Protein AF-A0A952Z2A1-F1 (afdb_monomer_lite)

Structure (mmCIF, N/CA/C/O backbone):
data_AF-A0A952Z2A1-F1
#
_entry.id   AF-A0A952Z2A1-F1
#
loop_
_atom_site.group_PDB
_atom_site.id
_atom_site.type_symbol
_atom_site.label_atom_id
_atom_site.label_alt_id
_atom_site.label_comp_id
_atom_site.label_asym_id
_atom_site.label_entity_id
_atom_site.label_seq_id
_atom_site.pdbx_PDB_ins_code
_atom_site.Cartn_x
_atom_site.Cartn_y
_atom_site.Cartn_z
_atom_site.occupancy
_atom_site.B_iso_or_equiv
_atom_site.auth_seq_id
_atom_site.auth_comp_id
_atom_site.auth_asym_id
_atom_site.auth_atom_id
_atom_site.pdbx_PDB_model_num
ATOM 1 N N . MET A 1 1 ? -14.148 24.670 11.812 1.00 39.94 1 MET A N 1
ATOM 2 C CA . MET A 1 1 ? -13.943 23.566 12.780 1.00 39.94 1 MET A CA 1
ATOM 3 C C . MET A 1 1 ? -13.967 22.251 12.004 1.00 39.94 1 MET A C 1
ATOM 5 O O . MET A 1 1 ? -14.969 21.988 11.351 1.00 39.94 1 MET A O 1
ATOM 9 N N . LYS A 1 2 ? -12.871 21.473 11.971 1.00 49.84 2 LYS A N 1
ATOM 10 C CA . LYS A 1 2 ? -12.857 20.147 11.315 1.00 49.84 2 LYS A CA 1
ATOM 11 C C . LYS A 1 2 ? -13.699 19.192 12.167 1.00 49.84 2 LYS A C 1
ATOM 13 O O . LYS A 1 2 ? -13.341 18.939 13.311 1.00 49.84 2 LYS A O 1
ATOM 18 N N . LYS A 1 3 ? -14.823 18.701 11.638 1.00 55.50 3 LYS A N 1
ATOM 19 C CA . LYS A 1 3 ? -15.612 17.650 12.296 1.00 55.50 3 LYS A CA 1
ATOM 20 C C . LYS A 1 3 ? -14.752 16.383 12.346 1.00 55.50 3 LYS A C 1
ATOM 22 O O . LYS A 1 3 ? -14.349 15.887 11.294 1.00 55.50 3 LYS A O 1
ATOM 27 N N . VAL A 1 4 ? -14.444 15.903 13.549 1.00 62.41 4 VAL A N 1
ATOM 28 C CA . VAL A 1 4 ? -13.836 14.581 13.749 1.00 62.41 4 VAL A CA 1
ATOM 29 C C . VAL A 1 4 ? -14.835 13.553 13.217 1.00 62.41 4 VAL A C 1
ATOM 31 O O . VAL A 1 4 ? -16.018 13.623 13.547 1.00 62.41 4 VAL A O 1
ATOM 34 N N . ARG A 1 5 ? -14.392 12.676 12.312 1.00 65.56 5 ARG A N 1
ATOM 35 C CA . ARG A 1 5 ? -15.227 11.593 11.778 1.00 65.56 5 ARG A CA 1
ATOM 36 C C . ARG A 1 5 ? -15.194 10.445 12.781 1.00 65.56 5 ARG A C 1
ATOM 38 O O . ARG A 1 5 ? -14.104 10.047 13.181 1.00 65.56 5 ARG A O 1
ATOM 45 N N . GLU A 1 6 ? -16.352 9.923 13.164 1.00 79.62 6 GLU A N 1
ATOM 46 C CA . GLU A 1 6 ? -16.424 8.655 13.894 1.00 79.62 6 GLU A CA 1
ATOM 47 C C . GLU A 1 6 ? -15.947 7.537 12.956 1.00 79.62 6 GLU A C 1
ATOM 49 O O . GLU A 1 6 ? -16.480 7.358 11.860 1.00 79.62 6 GLU A O 1
ATOM 54 N N . THR A 1 7 ? -14.868 6.851 13.336 1.00 86.44 7 THR A N 1
ATOM 55 C CA . THR A 1 7 ? -14.209 5.818 12.517 1.00 86.44 7 THR A CA 1
ATOM 56 C C . THR A 1 7 ? -14.767 4.417 12.765 1.00 86.44 7 THR A C 1
ATOM 58 O O . THR A 1 7 ? -14.430 3.487 12.034 1.00 86.44 7 THR A O 1
ATOM 61 N N . GLY A 1 8 ? -15.622 4.266 13.772 1.00 91.69 8 GLY A N 1
ATOM 62 C CA . GLY A 1 8 ? -16.192 3.006 14.223 1.00 91.69 8 GLY A CA 1
ATOM 63 C C . GLY A 1 8 ? -16.664 3.095 15.670 1.00 91.69 8 GLY A C 1
ATOM 64 O O . GLY A 1 8 ? -16.580 4.155 16.292 1.00 91.69 8 GLY A O 1
ATOM 65 N N . GLU A 1 9 ? -17.126 1.970 16.200 1.00 93.94 9 GLU A N 1
ATOM 66 C CA . GLU A 1 9 ? -17.656 1.839 17.558 1.00 93.94 9 GLU A CA 1
ATOM 67 C C . GLU A 1 9 ? -16.961 0.695 18.303 1.00 93.94 9 GLU A C 1
ATOM 69 O O . GLU A 1 9 ? -16.542 -0.293 17.703 1.00 93.94 9 GLU A O 1
ATOM 74 N N . LEU A 1 10 ? -16.840 0.816 19.626 1.00 94.88 10 LEU A N 1
ATOM 75 C CA . LEU A 1 10 ? -16.402 -0.287 20.480 1.00 94.88 10 LEU A CA 1
ATOM 76 C C . LEU A 1 10 ? -17.627 -1.078 20.941 1.00 94.88 10 LEU A C 1
ATOM 78 O O . LEU A 1 10 ? -18.475 -0.551 21.659 1.00 94.88 10 LEU A O 1
ATOM 82 N N . VAL A 1 11 ? -17.698 -2.349 20.560 1.00 94.81 11 VAL A N 1
ATOM 83 C CA . VAL A 1 11 ? -18.773 -3.268 20.940 1.00 94.81 11 VAL A CA 1
ATOM 84 C C . VAL A 1 11 ? -18.262 -4.206 22.027 1.00 94.81 11 VAL A C 1
ATOM 86 O O . VAL A 1 11 ? -17.181 -4.781 21.905 1.00 94.81 11 VAL A O 1
ATOM 89 N N . SER A 1 12 ? -19.028 -4.366 23.107 1.00 95.00 12 SER A N 1
ATOM 90 C CA . SER A 1 12 ? -18.700 -5.352 24.138 1.00 95.00 12 SER A CA 1
ATOM 91 C C . SER A 1 12 ? -19.038 -6.755 23.642 1.00 95.00 12 SER A C 1
ATOM 93 O O . SER A 1 12 ? -20.179 -7.037 23.277 1.00 95.00 12 SER A 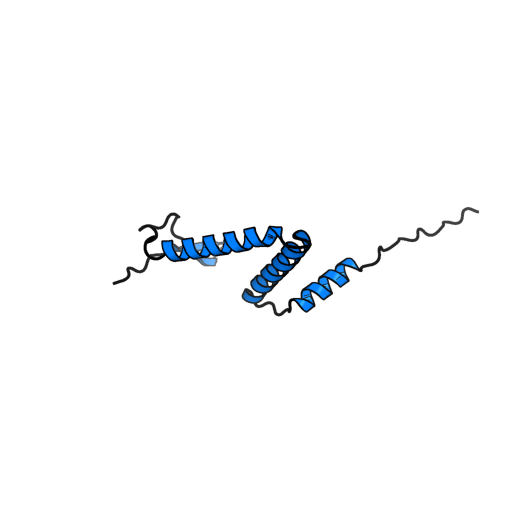O 1
ATOM 95 N N . CYS A 1 13 ? -18.037 -7.627 23.639 1.00 93.69 13 CYS A N 1
ATOM 96 C CA . CYS A 1 13 ? -18.142 -9.021 23.232 1.00 93.69 13 CYS A CA 1
ATOM 97 C C . CYS A 1 13 ? -17.736 -9.935 24.391 1.00 93.69 13 CYS A C 1
ATOM 99 O O . CYS A 1 13 ? -17.025 -9.515 25.308 1.00 93.69 13 CYS A O 1
ATOM 101 N N . SER A 1 14 ? -18.183 -11.189 24.347 1.00 93.94 14 SER A N 1
ATOM 102 C CA . SER A 1 14 ? -17.786 -12.201 25.324 1.00 93.94 14 SER A CA 1
ATOM 103 C C . SER A 1 14 ? -17.548 -13.558 24.676 1.00 93.94 14 SER A C 1
ATOM 105 O O . SER A 1 14 ? -18.383 -14.003 23.887 1.00 93.94 14 SER A O 1
ATOM 107 N N . VAL A 1 15 ? -16.458 -14.230 25.049 1.00 92.50 15 VAL A N 1
ATOM 108 C CA . VAL A 1 15 ? -16.160 -15.623 24.673 1.00 92.50 15 VAL A CA 1
ATOM 109 C C . VAL A 1 15 ? -15.850 -16.393 25.951 1.00 92.50 15 VAL A C 1
ATOM 111 O O . VAL A 1 15 ? -15.002 -15.955 26.719 1.00 92.50 15 VAL A O 1
ATOM 114 N N . THR A 1 16 ? -16.563 -17.504 26.187 1.00 83.50 16 THR A N 1
ATOM 115 C CA . THR A 1 16 ? -16.346 -18.416 27.335 1.00 83.50 16 THR A CA 1
ATOM 116 C C . THR A 1 16 ? -16.072 -17.676 28.656 1.00 83.50 16 THR A C 1
ATOM 118 O O . THR A 1 16 ? -15.058 -17.910 29.299 1.00 83.50 16 THR A O 1
ATOM 121 N N . ASP A 1 17 ? -16.960 -16.740 29.010 1.00 87.31 17 ASP A N 1
ATOM 122 C CA . ASP A 1 17 ? -16.939 -15.892 30.219 1.00 87.31 17 ASP A CA 1
ATOM 123 C C . ASP A 1 17 ? -15.912 -14.739 30.290 1.00 87.31 17 ASP A C 1
ATOM 125 O O . ASP A 1 17 ? -15.974 -13.929 31.220 1.00 87.31 17 ASP A O 1
ATOM 129 N N . GLU A 1 18 ? -15.057 -14.542 29.283 1.00 91.56 18 GLU A N 1
ATOM 130 C CA . GLU A 1 18 ? -14.185 -13.360 29.191 1.00 91.56 18 GLU A CA 1
ATOM 131 C C . GLU A 1 18 ? -14.852 -12.227 28.401 1.00 91.56 18 GLU A C 1
ATOM 133 O O . GLU A 1 18 ? -15.289 -12.424 27.267 1.00 91.56 18 GLU A O 1
ATOM 138 N N . LYS A 1 19 ? -14.919 -11.017 28.980 1.00 93.69 19 LYS A N 1
ATOM 139 C CA . LYS A 1 19 ? -15.443 -9.813 28.311 1.00 93.69 19 LYS A CA 1
ATOM 140 C C . LYS A 1 19 ? -14.314 -8.992 27.700 1.00 93.69 19 LYS A C 1
ATOM 142 O O . LYS A 1 19 ? -13.356 -8.650 28.388 1.00 93.69 19 LYS A O 1
ATOM 147 N N . TYR A 1 20 ? -14.483 -8.584 26.448 1.00 94.00 20 TYR A N 1
ATOM 148 C CA . TYR A 1 20 ? -13.563 -7.686 25.750 1.00 94.00 20 TYR A CA 1
ATOM 149 C C . TYR A 1 20 ? -14.324 -6.630 24.940 1.00 94.00 20 TYR A C 1
ATOM 151 O O . TYR A 1 20 ? -15.541 -6.715 24.754 1.00 94.00 20 TYR A O 1
ATOM 159 N N . LEU A 1 21 ? -13.609 -5.602 24.483 1.00 95.81 21 LEU A N 1
ATOM 160 C CA . LEU A 1 21 ? -14.131 -4.582 23.575 1.00 95.81 21 LEU A CA 1
ATOM 161 C C . LEU A 1 21 ? -13.560 -4.828 22.180 1.00 95.81 21 LEU A C 1
ATOM 163 O O . LEU A 1 21 ? -12.345 -4.812 21.996 1.00 95.81 21 LEU A O 1
ATOM 167 N N . ALA A 1 22 ? -14.433 -5.048 21.203 1.00 95.25 22 ALA A N 1
ATOM 168 C CA . ALA A 1 22 ? -14.067 -5.155 19.799 1.00 95.25 22 ALA A CA 1
ATOM 169 C C . ALA A 1 22 ? -14.302 -3.813 19.104 1.00 95.25 22 ALA A C 1
ATOM 171 O O . ALA A 1 22 ? -15.385 -3.243 19.216 1.00 95.25 22 ALA A O 1
ATOM 172 N N . PHE A 1 23 ? -13.315 -3.311 18.363 1.00 94.75 23 PHE A N 1
ATOM 173 C CA . PHE A 1 23 ? -13.520 -2.158 17.490 1.00 94.75 23 PHE A CA 1
ATOM 174 C C . PHE A 1 23 ? -14.180 -2.603 16.183 1.00 94.75 23 PHE A C 1
ATOM 176 O O . PHE A 1 23 ? -13.613 -3.397 15.433 1.00 94.75 23 PHE A O 1
ATOM 183 N N . VAL A 1 24 ? -15.369 -2.075 15.910 1.00 94.94 24 VAL A N 1
ATOM 184 C CA . VAL A 1 24 ? -16.123 -2.300 14.678 1.00 94.94 24 VAL A CA 1
ATOM 185 C C . VAL A 1 24 ? -16.019 -1.038 13.821 1.00 94.94 24 VAL A C 1
ATOM 187 O O . VAL A 1 24 ? -16.598 -0.012 14.186 1.00 94.94 24 VAL A O 1
ATOM 190 N N . PRO A 1 25 ? -15.281 -1.064 12.697 1.00 94.44 25 PRO A N 1
ATOM 191 C CA . PRO A 1 25 ? -15.127 0.109 11.848 1.00 94.44 25 PRO A CA 1
ATOM 192 C C . PRO A 1 25 ? -16.456 0.503 11.194 1.00 94.44 25 PRO A C 1
ATOM 194 O O . PRO A 1 25 ? -17.289 -0.346 10.869 1.00 94.44 25 PRO A O 1
ATOM 197 N N . ALA A 1 26 ? -16.636 1.801 10.951 1.00 93.00 26 ALA A N 1
ATOM 198 C CA . ALA A 1 26 ? -17.784 2.296 10.202 1.00 93.00 26 ALA A CA 1
ATOM 199 C C . ALA A 1 26 ? -17.791 1.727 8.770 1.00 93.00 26 ALA A C 1
ATOM 201 O O . ALA A 1 26 ? -16.745 1.599 8.128 1.00 93.00 26 ALA A O 1
ATOM 202 N N . ALA A 1 27 ? -18.981 1.410 8.254 1.00 91.00 27 ALA A N 1
ATOM 203 C CA . ALA A 1 27 ? -19.128 0.842 6.918 1.00 91.00 27 ALA A CA 1
ATOM 204 C C . ALA A 1 27 ? -18.602 1.791 5.828 1.00 91.00 27 ALA A C 1
ATOM 206 O O . ALA A 1 27 ? -18.814 3.006 5.872 1.00 91.00 27 ALA A O 1
ATOM 207 N N . LEU A 1 28 ? -17.956 1.215 4.812 1.00 91.69 28 LEU A N 1
ATOM 208 C CA . LEU A 1 28 ? -17.565 1.940 3.608 1.00 91.69 28 LEU A CA 1
ATOM 209 C C . LEU A 1 28 ? -18.741 1.993 2.613 1.00 91.69 28 LEU A C 1
ATOM 211 O O . LEU A 1 28 ? -19.462 1.004 2.476 1.00 91.69 28 LEU A O 1
ATOM 215 N N . PRO A 1 29 ? -18.931 3.112 1.886 1.00 90.00 29 PRO A N 1
ATOM 216 C CA . PRO A 1 29 ? -18.112 4.328 1.891 1.00 90.00 29 PRO A CA 1
ATOM 217 C C . PRO A 1 29 ? -18.390 5.249 3.098 1.00 90.00 29 PRO A C 1
ATOM 219 O O . PRO A 1 29 ? -19.513 5.282 3.607 1.00 90.00 29 PRO A O 1
ATOM 222 N N . PRO A 1 30 ? -17.396 6.052 3.530 1.00 88.62 30 PRO A N 1
ATOM 223 C CA . PRO A 1 30 ? -17.543 6.928 4.687 1.00 88.62 30 PRO A CA 1
ATOM 224 C C . PRO A 1 30 ? -18.601 8.009 4.444 1.00 88.62 30 PRO A C 1
ATOM 226 O O . PRO A 1 30 ? -18.707 8.567 3.347 1.00 88.62 30 PRO A O 1
ATOM 229 N N . LYS A 1 31 ? -19.347 8.350 5.499 1.00 86.81 31 LYS A N 1
ATOM 230 C CA . LYS A 1 31 ? -20.314 9.455 5.520 1.00 86.81 31 LYS A CA 1
ATOM 231 C C . LYS A 1 31 ? -19.863 10.510 6.542 1.00 86.81 31 LYS A C 1
ATOM 233 O O . LYS A 1 31 ? -19.699 10.168 7.708 1.00 86.81 31 LYS A O 1
ATOM 238 N N . PRO A 1 32 ? -19.683 11.786 6.157 1.00 86.31 32 PRO A N 1
ATOM 239 C CA . PRO A 1 32 ? -19.738 12.317 4.793 1.00 86.31 32 PRO A CA 1
ATOM 240 C C . PRO A 1 32 ? -18.608 11.763 3.909 1.00 86.31 32 PRO A C 1
ATOM 242 O O . PRO A 1 32 ? -17.577 11.306 4.411 1.00 86.31 32 PRO A O 1
ATOM 245 N N . SER A 1 33 ? -18.801 11.836 2.591 1.00 87.69 33 SER A N 1
ATOM 246 C CA . SER A 1 33 ? -17.833 11.363 1.596 1.00 87.69 33 SER A CA 1
ATOM 247 C C . SER A 1 33 ? -16.458 12.018 1.763 1.00 87.69 33 SER A C 1
ATOM 249 O O . SER A 1 33 ? -16.295 13.040 2.437 1.00 87.69 33 SER A O 1
ATOM 251 N N . LEU A 1 34 ? -15.428 11.407 1.179 1.00 86.38 34 LEU A N 1
ATOM 252 C CA . LEU A 1 34 ? -14.090 11.999 1.142 1.00 86.38 34 LEU A CA 1
ATOM 253 C C . LEU A 1 34 ? -14.126 13.350 0.411 1.00 86.38 34 LEU A C 1
ATOM 255 O O . LEU A 1 34 ? -14.825 13.504 -0.590 1.00 86.38 34 LEU A O 1
ATOM 259 N N . ASP A 1 35 ? -13.381 14.325 0.932 1.00 86.75 35 ASP A N 1
ATOM 260 C CA . ASP A 1 35 ? -13.183 15.609 0.261 1.00 86.75 35 ASP A CA 1
ATOM 261 C C . ASP A 1 35 ? -12.117 15.443 -0.829 1.00 86.75 35 ASP A C 1
ATOM 263 O O . ASP A 1 35 ? -10.917 15.360 -0.554 1.00 86.75 35 ASP A O 1
ATOM 267 N N . MET A 1 36 ? -12.576 15.372 -2.078 1.00 88.81 36 MET A N 1
ATOM 268 C CA . MET A 1 36 ? -11.707 15.200 -3.240 1.00 88.81 36 MET A CA 1
ATOM 269 C C . MET A 1 36 ? -10.975 16.484 -3.645 1.00 88.81 36 MET A C 1
ATOM 271 O O . MET A 1 36 ? -10.069 16.402 -4.470 1.00 88.81 36 MET A O 1
ATOM 275 N N . GLY A 1 37 ? -11.300 17.651 -3.074 1.00 88.50 37 GLY A N 1
ATOM 276 C CA . GLY A 1 37 ? -10.629 18.909 -3.416 1.00 88.50 37 GLY A CA 1
ATOM 277 C C . GLY A 1 37 ? -9.142 18.888 -3.057 1.00 88.50 37 GLY A C 1
ATOM 278 O O . GLY A 1 37 ? -8.288 19.140 -3.904 1.00 88.50 37 GLY A O 1
ATOM 279 N N . GLN A 1 38 ? -8.814 18.522 -1.814 1.00 80.81 38 GLN A N 1
ATOM 280 C CA . GLN A 1 38 ? -7.416 18.380 -1.378 1.00 80.81 38 GLN A CA 1
ATOM 281 C C . GLN A 1 38 ? -6.790 17.063 -1.856 1.00 80.81 38 GLN A C 1
ATOM 283 O O . GLN A 1 38 ? -5.621 17.035 -2.244 1.00 80.81 38 GLN A O 1
ATOM 288 N N . LEU A 1 39 ? -7.563 15.973 -1.854 1.00 90.69 39 LEU A N 1
ATOM 289 C CA . LEU A 1 39 ? -7.060 14.645 -2.208 1.00 90.69 39 LEU A CA 1
ATOM 290 C C . LEU A 1 39 ? -6.779 14.498 -3.711 1.00 90.69 39 LEU A C 1
ATOM 292 O O . LEU A 1 39 ? -5.882 13.750 -4.087 1.00 90.69 39 LEU A O 1
ATOM 296 N N . GLY A 1 40 ? -7.494 15.231 -4.567 1.00 94.00 40 GLY A N 1
ATOM 297 C CA . GLY A 1 40 ? -7.374 15.132 -6.022 1.00 94.00 40 GLY A CA 1
ATOM 298 C C . GLY A 1 40 ? -5.969 15.442 -6.540 1.00 94.00 40 GLY A C 1
ATOM 299 O O . GLY A 1 40 ? -5.435 14.679 -7.340 1.00 94.00 40 GLY A O 1
ATOM 300 N N . ASN A 1 41 ? -5.325 16.500 -6.034 1.00 93.06 41 ASN A N 1
ATOM 301 C CA . ASN A 1 41 ? -3.960 16.858 -6.443 1.00 93.06 41 ASN A CA 1
ATOM 302 C C . ASN A 1 41 ? -2.922 15.822 -5.987 1.00 93.06 41 ASN A C 1
ATOM 304 O O . ASN A 1 41 ? -1.992 15.500 -6.732 1.00 93.06 41 ASN A O 1
ATOM 308 N N . LEU A 1 42 ? -3.087 15.279 -4.776 1.00 94.94 42 LEU A N 1
ATOM 309 C CA . LEU A 1 42 ? -2.230 14.209 -4.260 1.00 94.94 42 LEU A CA 1
ATOM 310 C C . LEU A 1 42 ? -2.404 12.930 -5.083 1.00 94.94 42 LEU A C 1
ATOM 312 O O . LEU A 1 42 ? -1.411 12.316 -5.469 1.00 94.94 42 LEU A O 1
ATOM 316 N N . LEU A 1 43 ? -3.649 12.578 -5.414 1.00 95.88 43 LEU A N 1
ATOM 317 C CA . LEU A 1 43 ? -3.970 11.433 -6.259 1.00 95.88 43 LEU A CA 1
ATOM 318 C C . LEU A 1 43 ? -3.356 11.590 -7.652 1.00 95.88 43 LEU A C 1
ATOM 320 O O . LEU A 1 43 ? -2.653 10.693 -8.102 1.00 95.88 43 LEU A O 1
ATOM 324 N N . ALA A 1 44 ? -3.539 12.742 -8.300 1.00 95.81 44 ALA A N 1
ATOM 325 C CA . ALA A 1 44 ? -2.952 13.017 -9.609 1.00 95.81 44 ALA A CA 1
ATOM 326 C C . ALA A 1 44 ? -1.417 12.914 -9.585 1.00 95.81 44 ALA A C 1
ATOM 328 O O . ALA A 1 44 ? -0.816 12.315 -10.478 1.00 95.81 44 ALA A O 1
ATOM 329 N N . SER A 1 45 ? -0.781 13.442 -8.535 1.00 96.25 45 SER 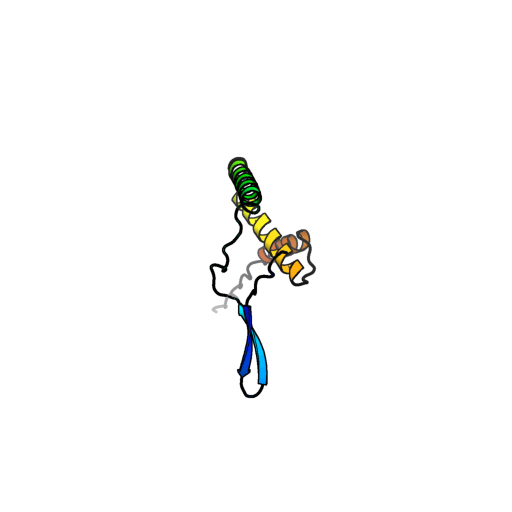A N 1
ATOM 330 C CA . SER A 1 45 ? 0.675 13.370 -8.359 1.00 96.25 45 SER A CA 1
ATOM 331 C C . SER A 1 45 ? 1.162 11.929 -8.173 1.00 96.25 45 SER A C 1
ATOM 333 O O . SER A 1 45 ? 2.153 11.532 -8.790 1.00 96.25 45 SER A O 1
ATOM 335 N N . ALA A 1 46 ? 0.453 11.135 -7.365 1.00 97.44 46 ALA A N 1
ATOM 336 C CA . ALA A 1 46 ? 0.751 9.721 -7.154 1.00 97.44 46 ALA A CA 1
ATOM 337 C C . ALA A 1 46 ? 0.563 8.905 -8.442 1.00 97.44 46 ALA A C 1
ATOM 339 O O . ALA A 1 46 ? 1.462 8.162 -8.834 1.00 97.44 46 ALA A O 1
ATOM 340 N N . SER A 1 47 ? -0.547 9.103 -9.158 1.00 97.69 47 SER A N 1
ATOM 341 C CA . SER A 1 47 ? -0.807 8.454 -10.447 1.00 97.69 47 SER A CA 1
ATOM 342 C C . SER A 1 47 ? 0.262 8.795 -11.488 1.00 97.69 47 SER A C 1
ATOM 344 O O . SER A 1 47 ? 0.742 7.904 -12.184 1.00 97.69 47 SER A O 1
ATOM 346 N 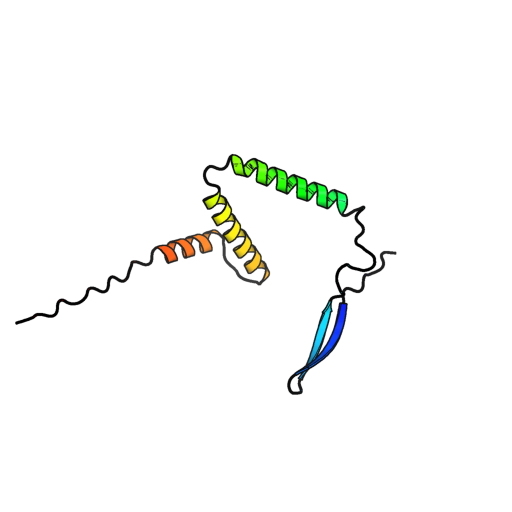N . ALA A 1 48 ? 0.701 10.056 -11.562 1.00 97.62 48 ALA A N 1
ATOM 347 C CA . ALA A 1 48 ? 1.781 10.457 -12.460 1.00 97.62 48 ALA A CA 1
ATOM 348 C C . ALA A 1 48 ? 3.127 9.810 -12.088 1.00 97.62 48 ALA A C 1
ATOM 350 O O . ALA A 1 48 ? 3.910 9.467 -12.973 1.00 97.62 48 ALA A O 1
ATOM 351 N N . ALA A 1 49 ? 3.418 9.637 -10.795 1.00 97.12 49 ALA A N 1
ATOM 352 C CA . ALA A 1 49 ? 4.621 8.938 -10.345 1.00 97.12 49 ALA A CA 1
ATOM 353 C C . ALA A 1 49 ? 4.595 7.447 -10.712 1.00 97.12 49 ALA A C 1
ATOM 355 O O . ALA A 1 49 ? 5.599 6.937 -11.208 1.00 97.12 49 ALA A O 1
ATOM 356 N N . LEU A 1 50 ? 3.445 6.784 -10.550 1.00 95.44 50 LEU A N 1
ATOM 357 C CA . LEU A 1 50 ? 3.253 5.397 -10.983 1.00 95.44 50 LEU A CA 1
ATOM 358 C C . LEU A 1 50 ? 3.408 5.252 -12.502 1.00 95.44 50 LEU A C 1
ATOM 360 O O . LEU A 1 50 ? 4.124 4.366 -12.952 1.00 95.44 50 LEU A O 1
ATOM 364 N N . GLY A 1 51 ? 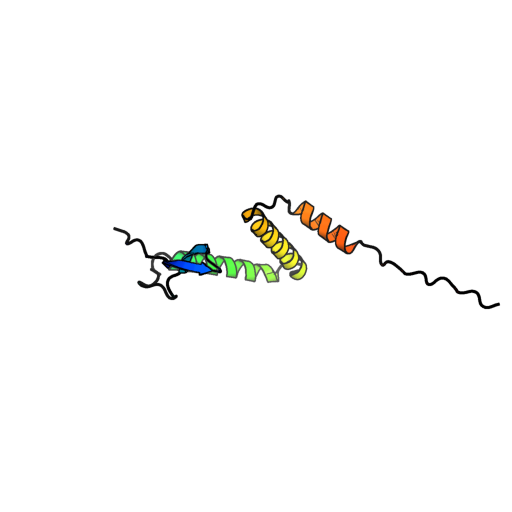2.828 6.164 -13.288 1.00 95.75 51 GLY A N 1
ATOM 365 C CA . GLY A 1 51 ? 2.993 6.160 -14.745 1.00 95.75 51 GLY A CA 1
ATOM 366 C C . GLY A 1 51 ? 4.447 6.354 -15.189 1.00 95.75 51 GLY A C 1
ATOM 367 O O . GLY A 1 51 ? 4.892 5.719 -16.140 1.00 95.75 51 GLY A O 1
ATOM 368 N N . ARG A 1 52 ? 5.229 7.184 -14.481 1.00 94.88 52 ARG A N 1
ATOM 369 C CA . ARG A 1 52 ? 6.675 7.306 -14.743 1.00 94.88 52 ARG A CA 1
ATOM 370 C C . ARG A 1 52 ? 7.433 6.019 -14.423 1.00 94.88 52 ARG A C 1
ATOM 372 O O . ARG A 1 52 ? 8.334 5.668 -15.176 1.00 94.88 52 ARG A O 1
ATOM 379 N N . LEU A 1 53 ? 7.092 5.337 -13.329 1.00 91.38 53 LEU A N 1
ATOM 380 C CA . LEU A 1 53 ? 7.703 4.053 -12.976 1.00 91.38 53 LEU A CA 1
ATOM 381 C C . LEU A 1 53 ? 7.418 2.993 -14.047 1.00 91.38 53 LEU A C 1
ATOM 383 O O . LEU A 1 53 ? 8.346 2.327 -14.496 1.00 91.38 53 LEU A O 1
ATOM 387 N N . ASP A 1 54 ? 6.164 2.892 -14.489 1.00 90.44 54 ASP A N 1
ATOM 388 C CA . ASP A 1 54 ? 5.748 1.976 -15.556 1.00 90.44 54 ASP A CA 1
ATOM 389 C C . ASP A 1 54 ? 6.468 2.284 -16.880 1.00 90.44 54 ASP A C 1
ATOM 391 O O . ASP A 1 54 ? 7.044 1.400 -17.510 1.00 90.44 54 ASP A O 1
ATOM 395 N N . GLY A 1 55 ? 6.571 3.567 -17.242 1.00 91.81 55 GLY A N 1
ATOM 396 C CA . GLY A 1 55 ? 7.328 3.995 -18.420 1.00 91.81 55 GLY A CA 1
ATOM 397 C C . GLY A 1 55 ? 8.823 3.652 -18.358 1.00 91.81 55 GLY A C 1
ATOM 398 O O . GLY A 1 55 ? 9.421 3.344 -19.387 1.00 91.81 55 GLY A O 1
ATOM 399 N N . LEU A 1 56 ? 9.435 3.669 -17.168 1.00 88.62 56 LEU A N 1
ATOM 400 C CA . LEU A 1 56 ? 10.836 3.273 -16.980 1.00 88.62 56 LEU A CA 1
ATOM 401 C C . LEU A 1 56 ? 11.036 1.754 -17.015 1.00 88.62 56 LEU A C 1
ATOM 403 O O . LEU A 1 56 ? 12.118 1.301 -17.391 1.00 88.62 56 LEU A O 1
ATOM 407 N N . ALA A 1 57 ? 10.014 0.968 -16.664 1.00 86.00 57 ALA A N 1
ATOM 408 C CA . ALA A 1 57 ? 10.104 -0.488 -16.617 1.00 86.00 57 ALA A CA 1
ATOM 409 C C . ALA A 1 57 ? 10.469 -1.102 -17.981 1.00 86.00 57 ALA A C 1
ATOM 411 O O . ALA A 1 57 ? 11.195 -2.093 -18.029 1.00 86.00 57 ALA A O 1
ATOM 412 N N . GLY A 1 58 ? 10.058 -0.469 -19.088 1.00 85.69 58 GLY A N 1
ATOM 413 C CA . GLY A 1 58 ? 10.414 -0.886 -20.450 1.00 85.69 58 GLY A CA 1
ATOM 414 C C . GLY A 1 58 ? 11.894 -0.719 -20.823 1.00 85.69 58 GLY A C 1
ATOM 415 O O . GLY A 1 58 ? 12.334 -1.292 -21.816 1.00 85.69 58 GLY A O 1
ATOM 416 N N . PHE A 1 59 ? 12.673 0.037 -20.042 1.00 88.50 59 PHE A N 1
ATOM 417 C CA . PHE A 1 59 ? 14.114 0.233 -20.258 1.00 88.50 59 PHE A CA 1
ATOM 418 C C . PHE A 1 59 ? 14.982 -0.645 -19.347 1.00 88.50 59 PHE A C 1
ATOM 420 O O . PHE A 1 59 ? 16.211 -0.572 -19.412 1.00 88.50 59 PHE A O 1
ATOM 427 N N . LEU A 1 60 ? 14.368 -1.445 -18.470 1.00 88.62 60 LEU A N 1
ATOM 428 C CA . LEU A 1 60 ? 15.106 -2.288 -17.540 1.00 88.62 60 LEU A CA 1
ATOM 429 C C . LEU A 1 60 ? 15.693 -3.514 -18.258 1.00 88.62 60 LEU A C 1
ATOM 431 O O . LEU A 1 60 ? 14.988 -4.158 -19.032 1.00 88.62 60 LEU A O 1
ATOM 435 N N . PRO A 1 61 ? 16.953 -3.889 -17.966 1.00 90.06 61 PRO A N 1
ATOM 436 C CA . PRO A 1 61 ? 17.580 -5.073 -18.557 1.00 90.06 61 PRO A CA 1
ATOM 437 C C . PRO A 1 61 ? 16.866 -6.386 -18.210 1.00 90.06 61 PRO A C 1
ATOM 439 O O . PRO A 1 61 ? 16.777 -7.279 -19.046 1.00 90.06 61 PRO A O 1
ATOM 442 N N . ASP A 1 62 ? 16.368 -6.497 -16.975 1.00 92.50 62 ASP A N 1
ATOM 443 C CA . ASP A 1 62 ? 15.592 -7.637 -16.489 1.00 92.50 62 ASP A CA 1
ATOM 444 C C . ASP A 1 62 ? 14.530 -7.145 -15.495 1.00 92.50 62 ASP A C 1
ATOM 446 O O . ASP A 1 62 ? 14.814 -6.805 -14.340 1.00 92.50 62 ASP A O 1
ATOM 450 N N . ILE A 1 63 ? 13.284 -7.091 -15.963 1.00 91.06 63 ILE A N 1
ATOM 451 C CA . ILE A 1 63 ? 12.138 -6.689 -15.145 1.00 91.06 63 ILE A CA 1
ATOM 452 C C . ILE A 1 63 ? 11.813 -7.718 -14.053 1.00 91.06 63 ILE A C 1
ATOM 454 O O . ILE A 1 63 ? 11.351 -7.343 -12.975 1.00 91.06 63 ILE A O 1
ATOM 458 N N . GLY A 1 64 ? 12.082 -9.003 -14.300 1.00 91.12 64 GLY A N 1
ATOM 459 C CA . GLY A 1 64 ? 11.840 -10.081 -13.348 1.00 91.12 64 GLY A CA 1
ATOM 460 C C . GLY A 1 64 ? 12.743 -9.949 -12.129 1.00 91.12 64 GLY A C 1
ATOM 461 O O . GLY A 1 64 ? 12.253 -9.978 -10.999 1.00 91.12 64 GLY A O 1
ATOM 462 N N . LEU A 1 65 ? 14.038 -9.704 -12.348 1.00 90.50 65 LEU A N 1
ATOM 463 C CA . LEU A 1 65 ? 14.987 -9.434 -11.266 1.00 90.50 65 LEU A CA 1
ATOM 464 C C . LEU A 1 65 ? 14.630 -8.148 -10.504 1.00 90.50 65 LEU A C 1
ATOM 466 O O . LEU A 1 65 ? 14.685 -8.124 -9.273 1.00 90.50 65 LEU A O 1
ATOM 470 N N . PHE A 1 66 ? 14.219 -7.091 -11.211 1.00 90.44 66 PHE A N 1
ATOM 471 C CA . PHE A 1 66 ? 13.793 -5.839 -10.580 1.00 90.44 66 PHE A CA 1
ATOM 472 C C . PHE A 1 66 ? 12.590 -6.044 -9.644 1.00 90.44 66 PHE A C 1
ATOM 474 O O . PHE A 1 66 ? 12.643 -5.655 -8.475 1.00 90.44 66 PHE A O 1
ATOM 481 N N . ILE A 1 67 ? 11.533 -6.710 -10.124 1.00 91.88 67 ILE A N 1
ATOM 482 C CA . ILE A 1 67 ? 10.349 -7.035 -9.313 1.00 91.88 67 ILE A CA 1
ATOM 483 C C . ILE A 1 67 ? 10.743 -7.937 -8.143 1.00 91.88 67 ILE A C 1
ATOM 485 O O . ILE A 1 67 ? 10.354 -7.664 -7.007 1.00 91.88 67 ILE A O 1
ATOM 489 N N . TYR A 1 68 ? 11.543 -8.977 -8.398 1.00 92.00 68 TYR A N 1
ATOM 490 C CA . TYR A 1 68 ? 12.026 -9.891 -7.365 1.00 92.00 68 TYR A CA 1
ATOM 491 C C . TYR A 1 68 ? 12.670 -9.120 -6.204 1.00 92.00 68 TYR A C 1
ATOM 493 O O . TYR A 1 68 ? 12.271 -9.318 -5.053 1.00 92.00 68 TYR A O 1
ATOM 501 N N . MET A 1 69 ? 13.579 -8.183 -6.501 1.00 92.56 69 MET A N 1
ATOM 502 C CA . MET A 1 69 ? 14.267 -7.362 -5.499 1.00 92.56 69 MET A CA 1
ATOM 503 C C . MET A 1 69 ? 13.340 -6.435 -4.722 1.00 92.56 69 MET A C 1
ATOM 505 O O . MET A 1 69 ? 13.437 -6.365 -3.493 1.00 92.56 69 MET A O 1
ATOM 509 N N . TYR A 1 70 ? 12.425 -5.746 -5.399 1.00 92.44 70 TYR A N 1
ATOM 510 C CA . TYR A 1 70 ? 11.529 -4.809 -4.723 1.00 92.44 70 TYR A CA 1
ATOM 511 C C . TYR A 1 70 ? 10.469 -5.512 -3.876 1.00 92.44 70 TYR A C 1
ATOM 513 O O . TYR A 1 70 ? 10.157 -5.021 -2.797 1.00 92.44 70 TYR A O 1
ATOM 521 N N . VAL A 1 71 ? 10.001 -6.700 -4.267 1.00 94.00 71 VAL A N 1
ATOM 522 C CA . VAL A 1 71 ? 9.123 -7.514 -3.408 1.00 94.00 71 VAL A CA 1
ATOM 523 C C . VAL A 1 71 ? 9.817 -7.871 -2.088 1.00 94.00 71 VAL A C 1
ATOM 525 O O . VAL A 1 71 ? 9.205 -7.744 -1.030 1.00 94.00 71 VAL A O 1
ATOM 528 N N . ARG A 1 72 ? 11.104 -8.258 -2.115 1.00 93.62 72 ARG A N 1
ATOM 529 C CA . ARG A 1 72 ? 11.866 -8.569 -0.883 1.00 93.62 72 ARG A CA 1
ATOM 530 C C . ARG A 1 72 ? 12.071 -7.327 -0.040 1.00 93.62 72 ARG A C 1
ATOM 532 O O . ARG A 1 72 ? 11.954 -7.379 1.180 1.00 93.62 72 ARG A O 1
ATOM 539 N N . LYS A 1 73 ? 12.360 -6.205 -0.694 1.00 93.94 73 LYS A N 1
ATOM 540 C CA . LYS A 1 73 ? 12.535 -4.927 -0.016 1.00 93.94 73 LYS A CA 1
ATOM 541 C C . LYS A 1 73 ? 11.253 -4.500 0.703 1.00 93.94 73 LYS A C 1
ATOM 543 O O . LYS A 1 73 ? 11.327 -4.137 1.871 1.00 93.94 73 LYS A O 1
ATOM 548 N N . GLU A 1 74 ? 10.096 -4.583 0.050 1.00 94.12 74 GLU A N 1
ATOM 549 C CA . GLU A 1 74 ? 8.807 -4.247 0.670 1.00 94.12 74 GLU A CA 1
ATOM 550 C C . GLU A 1 74 ? 8.446 -5.214 1.806 1.00 94.12 74 GLU A C 1
ATOM 552 O O . GLU A 1 74 ? 8.014 -4.772 2.870 1.00 94.12 74 GLU A O 1
ATOM 557 N N . ALA A 1 75 ? 8.686 -6.520 1.634 1.00 92.19 75 ALA A N 1
ATOM 558 C CA . ALA A 1 75 ? 8.469 -7.507 2.695 1.00 92.19 75 ALA A CA 1
ATOM 559 C C . ALA A 1 75 ? 9.366 -7.246 3.919 1.00 92.19 75 ALA A C 1
ATOM 561 O O . ALA A 1 75 ? 8.899 -7.332 5.058 1.00 92.19 75 ALA A O 1
ATOM 562 N N . LEU A 1 76 ? 10.629 -6.864 3.696 1.00 93.69 76 LEU A N 1
ATOM 563 C CA . LEU A 1 76 ? 11.547 -6.463 4.760 1.00 93.69 76 LEU A CA 1
ATOM 564 C C . LEU A 1 76 ? 11.040 -5.224 5.499 1.00 93.69 76 LEU A C 1
ATOM 566 O O . LEU A 1 76 ? 10.940 -5.248 6.722 1.00 93.69 76 LEU A O 1
ATOM 570 N N . LEU A 1 77 ? 10.721 -4.154 4.765 1.00 92.81 77 LEU A N 1
ATOM 571 C CA . LEU A 1 77 ? 10.242 -2.896 5.346 1.00 92.81 77 LEU A CA 1
ATOM 572 C C . LEU A 1 77 ? 8.937 -3.106 6.126 1.00 92.81 77 LEU A C 1
ATOM 574 O O . LEU A 1 77 ? 8.784 -2.572 7.221 1.00 92.81 77 LEU A O 1
ATOM 578 N N . SER A 1 78 ? 8.033 -3.939 5.605 1.00 93.44 78 SER A N 1
ATOM 579 C CA . SER A 1 78 ? 6.794 -4.316 6.300 1.00 93.44 78 SER A CA 1
ATOM 580 C C . SER A 1 78 ? 7.094 -5.063 7.603 1.00 93.44 78 SER A C 1
ATOM 582 O O . SER A 1 78 ? 6.572 -4.705 8.653 1.00 93.44 78 SER A O 1
ATOM 584 N N . SER A 1 79 ? 8.017 -6.028 7.570 1.00 91.38 79 SER A N 1
ATOM 585 C CA . SER A 1 79 ? 8.432 -6.782 8.765 1.00 91.38 79 SER A CA 1
ATOM 586 C C . SER A 1 79 ? 9.129 -5.895 9.807 1.00 91.38 79 SER A C 1
ATOM 588 O O . SER A 1 79 ? 9.014 -6.134 11.010 1.00 91.38 79 SER A O 1
ATOM 590 N N . GLN A 1 80 ? 9.848 -4.856 9.369 1.00 92.88 80 GLN A N 1
ATOM 591 C CA . GLN A 1 80 ? 10.485 -3.877 10.256 1.00 92.88 80 GLN A CA 1
ATOM 592 C C . GLN A 1 80 ? 9.460 -3.015 11.002 1.00 92.88 80 GLN A C 1
ATOM 594 O O . GLN A 1 80 ? 9.690 -2.681 12.165 1.00 92.88 80 GLN A O 1
ATOM 599 N N . ILE A 1 81 ? 8.315 -2.700 10.383 1.00 91.25 81 ILE A N 1
ATOM 600 C CA . ILE A 1 81 ? 7.203 -2.007 11.059 1.00 91.25 81 ILE A CA 1
ATOM 601 C C . ILE A 1 81 ? 6.653 -2.862 12.213 1.00 91.25 81 ILE A C 1
ATOM 603 O O . ILE A 1 81 ? 6.279 -2.323 13.252 1.00 91.25 81 ILE A O 1
ATOM 607 N N . GLU A 1 82 ? 6.670 -4.187 12.065 1.00 92.69 82 GLU A N 1
ATOM 608 C CA . GLU A 1 82 ? 6.254 -5.149 13.096 1.00 92.69 82 GLU A CA 1
ATOM 609 C C . GLU A 1 82 ? 7.340 -5.416 14.159 1.00 92.69 82 GLU A C 1
ATOM 611 O O . GLU A 1 82 ? 7.108 -6.153 15.116 1.00 92.69 82 GLU A O 1
ATOM 616 N N . GLY A 1 83 ? 8.518 -4.792 14.030 1.00 89.38 83 GLY A N 1
ATOM 617 C CA . GLY A 1 83 ? 9.614 -4.874 15.001 1.00 89.38 83 GLY A CA 1
ATOM 618 C C . GLY A 1 83 ? 10.739 -5.845 14.632 1.00 89.38 83 GLY A C 1
ATOM 619 O O . GLY A 1 83 ? 11.665 -6.031 15.425 1.00 89.38 83 GLY A O 1
ATOM 620 N N . THR A 1 84 ? 10.710 -6.439 13.437 1.00 88.00 84 THR A N 1
ATOM 621 C CA . THR A 1 84 ? 11.786 -7.324 12.966 1.00 88.00 84 THR A CA 1
ATOM 622 C C . THR A 1 84 ? 13.047 -6.521 12.642 1.00 88.00 84 THR A C 1
ATOM 624 O O . THR A 1 84 ? 12.989 -5.515 11.941 1.00 88.00 84 THR A O 1
ATOM 627 N N . GLN A 1 85 ? 14.211 -6.977 13.111 1.00 87.31 85 GLN A N 1
ATOM 628 C CA . GLN A 1 85 ? 15.508 -6.364 12.806 1.00 87.31 85 GLN A CA 1
ATOM 629 C C . GLN A 1 85 ? 16.275 -7.240 11.817 1.00 87.31 85 GLN A C 1
ATOM 631 O O . GLN A 1 85 ? 16.786 -8.298 12.173 1.00 87.31 85 GLN A O 1
ATOM 636 N N . SER A 1 86 ? 16.341 -6.809 10.562 1.00 85.69 86 SER A N 1
ATOM 637 C CA . SER A 1 86 ? 17.136 -7.452 9.515 1.00 85.69 86 SER A CA 1
ATOM 638 C C . SER A 1 86 ? 17.493 -6.418 8.449 1.00 85.69 86 SER A C 1
ATOM 640 O O . SER A 1 86 ? 16.750 -5.447 8.257 1.00 85.69 86 SER A O 1
ATOM 642 N N . SER A 1 87 ? 18.634 -6.583 7.781 1.00 89.44 87 SER A N 1
ATOM 643 C CA . SER A 1 87 ? 18.998 -5.761 6.629 1.00 89.44 87 SER A CA 1
ATOM 644 C C . SER A 1 87 ? 18.623 -6.446 5.314 1.00 89.44 87 SER A C 1
ATOM 646 O O . SER A 1 87 ? 18.427 -7.658 5.239 1.00 89.44 87 SER A O 1
ATOM 648 N N . PHE A 1 88 ? 18.559 -5.665 4.233 1.00 90.75 88 PHE A N 1
ATOM 649 C CA . PHE A 1 88 ? 18.315 -6.219 2.901 1.00 90.75 88 PHE A CA 1
ATOM 650 C C . PHE A 1 88 ? 19.425 -7.190 2.485 1.00 90.75 88 PHE A C 1
ATOM 652 O O . PHE A 1 88 ? 19.136 -8.230 1.911 1.00 90.75 88 PHE A O 1
ATOM 659 N N . SER A 1 89 ? 20.680 -6.897 2.842 1.00 89.25 89 SER A N 1
ATOM 660 C CA . SER A 1 89 ? 21.803 -7.800 2.578 1.00 89.25 89 SER A CA 1
ATOM 661 C C . SER A 1 89 ? 21.638 -9.134 3.306 1.00 89.25 89 SER A C 1
ATOM 663 O O . SER A 1 89 ? 21.836 -10.176 2.689 1.00 89.25 89 SER A O 1
ATOM 665 N N . ASP A 1 90 ? 21.236 -9.113 4.580 1.00 88.56 90 ASP A N 1
ATOM 666 C CA . ASP A 1 90 ? 21.058 -10.336 5.376 1.00 88.56 90 ASP A CA 1
ATOM 667 C C . ASP A 1 90 ? 19.978 -11.237 4.771 1.00 88.56 90 ASP A C 1
ATOM 669 O O . ASP A 1 90 ? 20.184 -12.443 4.634 1.00 88.56 90 ASP A O 1
ATOM 673 N N . LEU A 1 91 ? 18.857 -10.647 4.336 1.00 89.00 91 LEU A N 1
ATOM 674 C CA . LEU A 1 91 ? 17.807 -11.388 3.638 1.00 89.00 91 LEU A CA 1
ATOM 675 C C . LEU A 1 91 ? 18.315 -12.039 2.352 1.00 89.00 91 LEU A C 1
ATOM 677 O O . LEU A 1 91 ? 18.044 -13.215 2.120 1.00 89.00 91 LEU A O 1
ATOM 681 N N . LEU A 1 92 ? 19.062 -11.303 1.526 1.00 90.31 92 LEU A N 1
ATOM 682 C CA . LEU A 1 92 ? 19.572 -11.841 0.264 1.00 90.31 92 LEU A CA 1
ATOM 683 C C . LEU A 1 92 ? 20.617 -12.935 0.473 1.00 90.31 92 LEU A C 1
ATOM 685 O O . LEU A 1 92 ? 20.622 -13.925 -0.261 1.00 90.31 92 LEU A O 1
ATOM 689 N N . MET A 1 93 ? 21.491 -12.783 1.470 1.00 89.19 93 MET A N 1
ATOM 69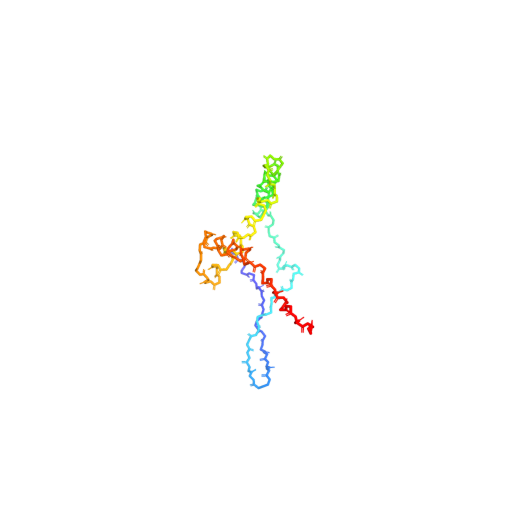0 C CA . MET A 1 93 ? 22.460 -13.820 1.826 1.00 89.19 93 MET A CA 1
ATOM 691 C C . MET A 1 93 ? 21.743 -15.089 2.289 1.00 89.19 93 MET A C 1
ATOM 693 O O . MET A 1 93 ? 22.037 -16.168 1.779 1.00 89.19 93 MET A O 1
ATOM 697 N N . HIS A 1 94 ? 20.739 -14.950 3.156 1.00 88.25 94 HIS A N 1
ATOM 698 C CA . HIS A 1 94 ? 19.926 -16.070 3.620 1.00 88.25 94 HIS A CA 1
ATOM 699 C C . HIS A 1 94 ? 19.158 -16.765 2.476 1.00 88.25 94 HIS A C 1
ATOM 701 O O . HIS A 1 94 ? 19.162 -17.993 2.389 1.00 88.25 94 HIS A O 1
ATOM 707 N N . GLU A 1 95 ? 18.529 -16.019 1.560 1.00 86.88 95 GLU A N 1
ATOM 708 C CA . GLU A 1 95 ? 17.838 -16.594 0.389 1.00 86.88 95 GLU A CA 1
ATOM 709 C C . GLU A 1 95 ? 18.806 -17.348 -0.550 1.00 86.88 95 GLU A C 1
ATOM 711 O O . GLU A 1 95 ? 18.481 -18.420 -1.076 1.00 86.88 95 GLU A O 1
ATOM 716 N N . ASN A 1 96 ? 20.020 -16.827 -0.737 1.00 87.81 96 ASN A N 1
ATOM 717 C CA . ASN A 1 96 ? 21.064 -17.477 -1.533 1.00 87.81 96 ASN A CA 1
ATOM 718 C C . ASN A 1 96 ? 21.615 -18.744 -0.850 1.00 87.81 96 ASN A C 1
ATOM 720 O O . ASN A 1 96 ? 21.903 -19.741 -1.505 1.00 87.81 96 ASN A O 1
ATOM 724 N N . GLU A 1 97 ? 21.741 -18.752 0.476 1.00 86.38 97 GLU A N 1
ATOM 725 C CA . GLU A 1 97 ? 22.118 -19.956 1.226 1.00 86.38 97 GLU A CA 1
ATOM 726 C C . GLU A 1 97 ? 21.017 -21.023 1.188 1.00 86.38 97 GLU A C 1
ATOM 728 O O . GLU A 1 97 ? 21.307 -22.210 1.026 1.00 86.38 97 GLU A O 1
ATOM 733 N N . ALA A 1 98 ? 19.748 -20.612 1.258 1.00 75.56 98 ALA A N 1
ATOM 734 C CA . ALA A 1 98 ? 18.604 -21.515 1.161 1.00 75.56 98 ALA A CA 1
ATOM 735 C C . ALA A 1 98 ? 18.519 -22.218 -0.205 1.00 75.56 98 ALA A C 1
ATOM 737 O O . ALA A 1 98 ? 18.142 -23.389 -0.264 1.00 75.56 98 ALA A O 1
ATOM 738 N N . THR A 1 99 ? 18.918 -21.542 -1.285 1.00 70.25 99 THR A N 1
ATOM 739 C CA . THR A 1 99 ? 19.007 -22.130 -2.635 1.00 70.25 99 THR A CA 1
ATOM 740 C C . THR A 1 99 ? 20.263 -22.985 -2.851 1.00 70.25 99 THR A C 1
ATOM 742 O O . THR A 1 99 ? 20.296 -23.783 -3.783 1.00 70.25 99 THR A O 1
ATOM 745 N N . ARG A 1 100 ? 21.276 -22.883 -1.977 1.00 63.50 100 ARG A N 1
ATOM 746 C CA . ARG A 1 100 ? 22.531 -23.659 -2.031 1.00 63.50 100 ARG A CA 1
ATOM 747 C C . ARG A 1 100 ? 22.502 -24.995 -1.289 1.00 63.50 100 ARG A C 1
ATOM 749 O O . ARG A 1 100 ? 23.528 -25.677 -1.287 1.00 63.50 100 ARG A O 1
ATOM 756 N N . LYS A 1 101 ? 21.395 -25.390 -0.647 1.00 46.72 101 LYS A N 1
ATOM 757 C CA . LYS A 1 101 ? 21.322 -26.715 -0.008 1.00 46.72 101 LYS A CA 1
ATOM 758 C C . LYS A 1 101 ? 21.550 -27.797 -1.074 1.00 46.72 101 LYS A C 1
ATOM 760 O O . LYS A 1 101 ? 20.750 -27.872 -2.003 1.00 46.72 101 LYS A O 1
ATOM 765 N N . PRO A 1 102 ? 22.620 -28.606 -0.972 1.00 49.66 102 PRO A N 1
ATOM 766 C CA . PRO A 1 102 ? 22.866 -29.661 -1.938 1.00 49.66 102 PRO A CA 1
ATOM 767 C C . PRO A 1 102 ? 21.739 -30.682 -1.832 1.00 49.66 102 PRO A C 1
ATOM 769 O O . PRO A 1 102 ? 21.314 -31.026 -0.724 1.00 49.66 102 PRO A O 1
ATOM 772 N N . ASP A 1 103 ? 21.272 -31.156 -2.985 1.00 50.59 103 ASP A N 1
ATOM 773 C CA . ASP A 1 103 ? 20.432 -32.340 -3.077 1.00 50.59 103 ASP A CA 1
ATOM 774 C C . ASP A 1 103 ? 21.041 -33.422 -2.180 1.00 50.59 103 ASP A C 1
ATOM 776 O O . ASP A 1 103 ? 22.177 -33.856 -2.389 1.00 50.59 103 ASP A O 1
ATOM 780 N N . TYR A 1 104 ? 20.311 -33.846 -1.147 1.00 48.16 104 TYR A N 1
ATOM 781 C CA . TYR A 1 104 ? 20.643 -35.076 -0.443 1.00 48.16 104 TYR A CA 1
ATOM 782 C C . TYR A 1 104 ? 20.431 -36.210 -1.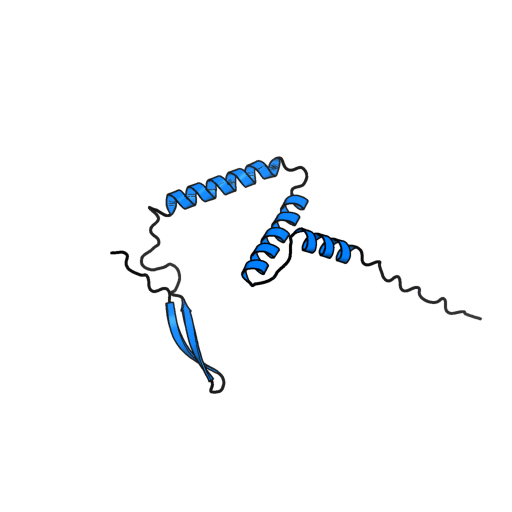450 1.00 48.16 104 TYR A C 1
ATOM 784 O O . TYR A 1 104 ? 19.337 -36.758 -1.578 1.00 48.16 104 TYR A O 1
ATOM 792 N N . VAL A 1 105 ? 21.474 -36.537 -2.213 1.00 50.34 105 VAL A N 1
ATOM 793 C CA . VAL A 1 105 ? 21.508 -37.750 -3.021 1.00 50.34 105 VAL A CA 1
ATOM 794 C C . VAL A 1 105 ? 21.536 -38.901 -2.022 1.00 50.34 105 VAL A C 1
ATOM 796 O O . VAL A 1 105 ? 22.567 -39.192 -1.418 1.00 50.34 105 VAL A O 1
ATOM 799 N N . PHE A 1 106 ? 20.387 -39.540 -1.800 1.00 47.06 106 PHE A N 1
ATOM 800 C CA . PHE A 1 106 ? 20.345 -40.855 -1.174 1.00 47.06 106 PHE A CA 1
ATOM 801 C C . PHE A 1 106 ? 21.144 -41.797 -2.075 1.00 47.06 106 PHE A C 1
ATOM 803 O O . PHE A 1 106 ? 20.660 -42.262 -3.107 1.00 47.06 106 PHE A O 1
ATOM 810 N N . GLN A 1 107 ? 22.394 -42.059 -1.706 1.00 46.91 107 GLN A N 1
ATOM 811 C CA . GLN A 1 107 ? 23.156 -43.137 -2.301 1.00 46.91 107 GLN A CA 1
ATOM 812 C C . GLN A 1 107 ? 22.512 -44.433 -1.807 1.00 46.91 107 GLN A C 1
ATOM 814 O O . GLN A 1 107 ? 22.744 -44.867 -0.679 1.00 46.91 107 GLN A O 1
ATOM 819 N N . VAL A 1 108 ? 21.619 -44.999 -2.624 1.00 49.84 108 VAL A N 1
ATOM 820 C CA . VAL A 1 108 ? 21.061 -46.330 -2.386 1.00 49.84 108 VAL A CA 1
ATOM 821 C C . VAL A 1 108 ? 22.250 -47.278 -2.326 1.00 49.84 108 VAL A C 1
ATOM 823 O O . VAL A 1 108 ? 22.925 -47.506 -3.331 1.00 49.84 108 VAL A O 1
ATOM 826 N N . GLY A 1 109 ? 22.544 -47.764 -1.119 1.00 46.78 109 GLY A N 1
ATOM 827 C CA . GLY A 1 109 ? 23.546 -48.790 -0.900 1.00 46.78 109 GLY A CA 1
ATOM 828 C C . GLY A 1 109 ? 23.255 -49.947 -1.844 1.00 46.78 109 GLY A C 1
ATOM 829 O O . GLY A 1 109 ? 22.148 -50.481 -1.856 1.00 46.78 109 GLY A O 1
ATOM 830 N N . GLN A 1 110 ? 24.236 -50.285 -2.676 1.00 44.25 110 GLN A N 1
ATOM 831 C CA . GLN A 1 110 ? 24.204 -51.502 -3.468 1.00 44.25 110 GLN A CA 1
ATOM 832 C C . GLN A 1 110 ? 24.057 -52.664 -2.484 1.00 44.25 110 GLN A C 1
ATOM 834 O O . GLN A 1 110 ? 24.973 -52.952 -1.714 1.00 44.25 110 GLN A O 1
ATOM 839 N N . VAL A 1 111 ? 22.879 -53.286 -2.467 1.00 50.22 111 VAL A N 1
ATOM 840 C CA . VAL A 1 111 ? 22.704 -54.589 -1.840 1.00 50.22 111 VAL A CA 1
ATOM 841 C C . VAL A 1 111 ? 23.455 -55.594 -2.700 1.00 50.22 111 VAL A C 1
ATOM 843 O O . VAL A 1 111 ? 23.181 -55.762 -3.883 1.00 50.22 111 VAL A O 1
ATOM 846 N N . SER A 1 112 ? 24.470 -56.193 -2.093 1.00 47.78 112 SER A N 1
ATOM 847 C CA . SER A 1 112 ? 25.205 -57.335 -2.609 1.00 47.78 112 SER A CA 1
ATOM 848 C C . SER A 1 112 ? 24.253 -58.516 -2.795 1.00 47.78 112 SER A C 1
ATOM 850 O O . SER A 1 112 ? 23.734 -59.037 -1.807 1.00 47.78 112 SER A O 1
ATOM 852 N N . GLU A 1 113 ? 24.056 -58.954 -4.035 1.00 46.59 113 GLU A N 1
ATOM 853 C CA . GLU A 1 113 ? 23.572 -60.301 -4.329 1.00 46.59 113 GLU A CA 1
ATOM 854 C C . GLU A 1 113 ? 24.780 -61.194 -4.637 1.00 46.59 113 GLU A C 1
ATOM 856 O O . GLU A 1 113 ? 25.481 -60.968 -5.618 1.00 46.59 113 GLU A O 1
ATOM 861 N N . THR A 1 114 ? 24.991 -62.143 -3.714 1.00 48.59 114 THR A N 1
ATOM 862 C CA . THR A 1 114 ? 25.766 -63.405 -3.763 1.00 48.59 114 THR A CA 1
ATOM 863 C C . THR A 1 114 ? 27.136 -63.428 -4.429 1.00 48.59 114 THR A C 1
ATOM 865 O O . THR A 1 114 ? 27.203 -63.358 -5.674 1.00 48.59 114 THR A O 1
#

Secondary structure (DSSP, 8-state):
--PPPP-EEEEEEEETTEEEEEEEEPPSSPSSPP-HHHHHHHHHHHHHHHHHHHHHHTT-S-HHHHHHHHHHHHHHHHHHHTT----HHHHHHHHHHHHT--------------

Sequence (114 aa):
MKKVRETGELVSCSVTDEKYLAFVPAALPPKPSLDMGQLGNLLASASAALGRLDGLAGFLPDIGLFIYMYVRKEALLSSQIEGTQSSFSDLLMHENEATRKPDYVFQVGQVSET

Foldseek 3Di:
DDPDFDQFDWDWDDDPHDIDTDTDGDDPPGPPHDDCPVVVVVVVVVVVVVVVVVVCCVVDPDNPVVVVLVVLVVVVVVVVVVPDDDDSVRVVVVVVVVVPDDPPPPPPPPDDDD

pLDDT: mean 83.76, std 16.08, range [39.94, 97.69]

Radius of gyration: 26.46 Å; chains: 1; bounding box: 46×87×51 Å